Protein AF-A0A2N3CHP7-F1 (afdb_monomer_lite)

Structure (mmCIF, N/CA/C/O backbone):
data_AF-A0A2N3CHP7-F1
#
_entry.id   AF-A0A2N3CHP7-F1
#
loop_
_atom_site.group_PDB
_atom_site.id
_atom_site.type_symbol
_atom_site.label_atom_id
_atom_site.label_alt_id
_atom_site.label_comp_id
_atom_site.label_asym_id
_atom_site.label_entity_id
_atom_site.label_seq_id
_atom_site.pdbx_PDB_ins_code
_atom_site.Cartn_x
_atom_site.Cartn_y
_atom_site.Cartn_z
_atom_site.occupancy
_atom_site.B_iso_or_equiv
_atom_site.auth_seq_id
_atom_site.auth_comp_id
_atom_site.auth_asym_id
_atom_site.auth_atom_id
_atom_site.pdbx_PDB_model_num
ATOM 1 N N . MET A 1 1 ? 45.141 4.498 -59.697 1.00 42.75 1 MET A N 1
ATOM 2 C CA . MET A 1 1 ? 45.242 4.869 -58.265 1.00 42.75 1 MET A CA 1
ATOM 3 C C . MET A 1 1 ? 43.981 4.406 -57.544 1.00 42.75 1 MET A C 1
ATOM 5 O O . MET A 1 1 ? 42.933 5.008 -57.724 1.00 42.75 1 MET A O 1
ATOM 9 N N . MET A 1 2 ? 44.047 3.306 -56.787 1.00 48.84 2 MET A N 1
ATOM 10 C CA . MET A 1 2 ? 42.916 2.816 -55.985 1.00 48.84 2 MET A CA 1
ATOM 11 C C . MET A 1 2 ? 42.878 3.566 -54.654 1.00 48.84 2 MET A C 1
ATOM 13 O O . MET A 1 2 ? 43.688 3.320 -53.762 1.00 48.84 2 MET A O 1
ATOM 17 N N . ASN A 1 3 ? 41.950 4.512 -54.541 1.00 60.19 3 ASN A N 1
ATOM 18 C CA . ASN A 1 3 ? 41.761 5.318 -53.345 1.00 60.19 3 ASN A CA 1
ATOM 19 C C . ASN A 1 3 ? 40.972 4.508 -52.300 1.00 60.19 3 ASN A C 1
ATOM 21 O O . ASN A 1 3 ? 39.744 4.432 -52.356 1.00 60.19 3 ASN A O 1
ATOM 25 N N . ARG A 1 4 ? 41.674 3.854 -51.365 1.00 61.38 4 ARG A N 1
ATOM 26 C CA . ARG A 1 4 ? 41.049 3.151 -50.232 1.00 61.38 4 ARG A CA 1
ATOM 27 C C . ARG A 1 4 ? 40.465 4.181 -49.263 1.00 61.38 4 ARG A C 1
ATOM 29 O O . ARG A 1 4 ? 41.176 4.715 -48.414 1.00 61.38 4 ARG A O 1
ATOM 36 N N . ARG A 1 5 ? 39.160 4.445 -49.370 1.00 67.31 5 ARG A N 1
ATOM 37 C CA . ARG A 1 5 ? 38.419 5.166 -48.328 1.00 67.31 5 ARG A CA 1
ATOM 38 C C . ARG A 1 5 ? 38.436 4.311 -47.061 1.00 67.31 5 ARG A C 1
ATOM 40 O O . ARG A 1 5 ? 37.929 3.193 -47.062 1.00 67.31 5 ARG A O 1
ATOM 47 N N . ARG A 1 6 ? 39.069 4.815 -46.000 1.00 68.75 6 ARG A N 1
ATOM 48 C CA . ARG A 1 6 ? 39.025 4.187 -44.675 1.00 68.75 6 ARG A CA 1
ATOM 49 C C . ARG A 1 6 ? 37.561 4.160 -44.216 1.00 68.75 6 ARG A C 1
ATOM 51 O O . ARG A 1 6 ? 36.911 5.202 -44.318 1.00 68.75 6 ARG A O 1
ATOM 58 N N . PRO A 1 7 ? 37.025 3.020 -43.751 1.00 71.50 7 PRO A N 1
ATOM 59 C CA . PRO A 1 7 ? 35.656 2.982 -43.260 1.00 71.50 7 PRO A CA 1
ATOM 60 C C . PRO A 1 7 ? 35.535 3.919 -42.054 1.00 71.50 7 PRO A C 1
ATOM 62 O O . PRO A 1 7 ? 36.342 3.872 -41.126 1.00 71.50 7 PRO A O 1
ATOM 65 N N . SER A 1 8 ? 34.545 4.808 -42.088 1.00 76.56 8 SER A N 1
ATOM 66 C CA . SER A 1 8 ? 34.233 5.686 -40.966 1.00 76.56 8 SER A CA 1
ATOM 67 C C . SER A 1 8 ? 33.685 4.841 -39.813 1.00 76.56 8 SER A C 1
ATOM 69 O O . SER A 1 8 ? 32.628 4.233 -39.952 1.00 76.56 8 SER A O 1
ATOM 71 N N . LEU A 1 9 ? 34.385 4.818 -38.676 1.00 82.19 9 LEU A N 1
ATOM 72 C CA . LEU A 1 9 ? 33.953 4.136 -37.441 1.00 82.19 9 LEU A CA 1
ATOM 73 C C . LEU A 1 9 ? 32.812 4.868 -36.712 1.00 82.19 9 LEU A C 1
ATOM 75 O O . LEU A 1 9 ? 32.157 4.309 -35.839 1.00 82.19 9 LEU A O 1
ATOM 79 N N . PHE A 1 10 ? 32.566 6.120 -37.090 1.00 87.31 10 PHE A N 1
ATOM 80 C CA . PHE A 1 10 ? 31.570 7.004 -36.493 1.00 87.31 10 PHE A CA 1
ATOM 81 C C . PHE A 1 10 ? 30.135 6.430 -36.453 1.00 87.31 10 PHE A C 1
ATOM 83 O O . PHE A 1 10 ? 29.555 6.408 -35.370 1.00 87.31 10 PHE A O 1
ATOM 90 N N . PRO A 1 11 ? 29.556 5.905 -37.554 1.00 90.88 11 PRO A N 1
ATOM 91 C CA . PRO A 1 11 ? 28.220 5.300 -37.528 1.00 90.88 11 PRO A CA 1
ATOM 92 C C . PRO A 1 11 ? 28.113 4.087 -36.598 1.00 90.88 11 PRO A C 1
ATOM 94 O O . PRO A 1 11 ? 27.074 3.897 -35.974 1.00 90.88 11 PRO A O 1
ATOM 97 N N . LEU A 1 12 ? 29.181 3.293 -36.458 1.00 91.88 12 LEU A N 1
ATOM 98 C CA . LEU A 1 12 ? 29.183 2.138 -35.560 1.00 91.88 12 LEU A CA 1
ATOM 99 C C . LEU A 1 12 ? 29.154 2.581 -34.092 1.00 91.88 12 LEU A C 1
ATOM 101 O O . LEU A 1 12 ? 28.379 2.051 -33.305 1.00 91.88 12 LEU A O 1
ATOM 105 N N . LEU A 1 13 ? 29.955 3.589 -33.737 1.00 93.75 13 LEU A N 1
ATOM 106 C CA . LEU A 1 13 ? 29.938 4.177 -32.395 1.00 93.75 13 LEU A CA 1
ATOM 107 C C . LEU A 1 13 ? 28.576 4.793 -32.067 1.00 93.75 13 LEU A C 1
ATOM 109 O O . LEU A 1 13 ? 28.068 4.615 -30.962 1.00 93.75 13 LEU A O 1
ATOM 113 N N . TRP A 1 14 ? 27.974 5.483 -33.035 1.00 93.81 14 TRP A N 1
ATOM 114 C CA . TRP A 1 14 ? 26.674 6.118 -32.858 1.00 93.81 14 TRP A CA 1
ATOM 115 C C . TRP A 1 14 ? 25.556 5.088 -32.661 1.00 93.81 14 TRP A C 1
ATOM 117 O O . TRP A 1 14 ? 24.747 5.227 -31.744 1.00 93.81 14 TRP A O 1
ATOM 127 N N . LEU A 1 15 ? 25.565 4.008 -33.451 1.00 95.06 15 LEU A N 1
ATO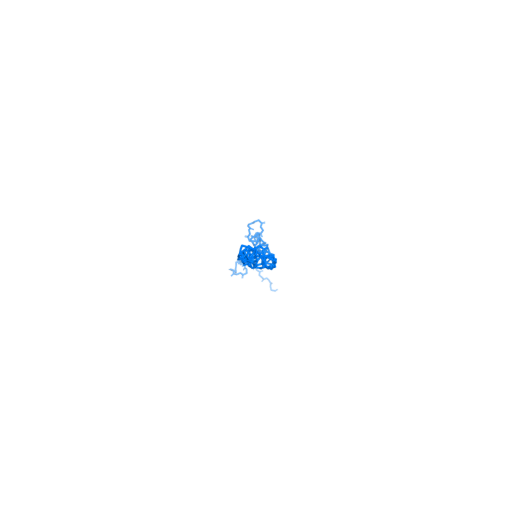M 128 C CA . LEU A 1 15 ? 24.626 2.898 -33.308 1.00 95.06 15 LEU A CA 1
ATOM 129 C C . LEU A 1 15 ? 24.768 2.217 -31.944 1.00 95.06 15 LEU A C 1
ATOM 131 O O . LEU A 1 15 ? 23.774 2.060 -31.243 1.00 95.06 15 LEU A O 1
ATOM 135 N N . THR A 1 16 ? 25.989 1.859 -31.539 1.00 96.00 16 THR A N 1
ATOM 136 C CA . THR A 1 16 ? 26.238 1.211 -30.242 1.00 96.00 16 THR A CA 1
ATOM 137 C C . THR A 1 16 ? 25.810 2.100 -29.078 1.00 96.00 16 THR A C 1
ATOM 139 O O . THR A 1 16 ? 25.190 1.619 -28.135 1.00 96.00 16 THR A O 1
ATOM 142 N N . CYS A 1 17 ? 26.088 3.405 -29.146 1.00 96.31 17 CYS A N 1
ATOM 143 C CA . CYS A 1 17 ? 25.665 4.351 -28.117 1.00 96.31 17 CYS A CA 1
ATOM 144 C C . CYS A 1 17 ? 24.133 4.443 -28.037 1.00 96.31 17 CYS A C 1
ATOM 146 O O . CYS A 1 17 ? 23.559 4.322 -26.956 1.00 96.31 17 CYS A O 1
ATOM 148 N N . SER A 1 18 ? 23.463 4.567 -29.188 1.00 96.31 18 SER A N 1
ATOM 149 C CA . SER A 1 18 ? 22.000 4.587 -29.267 1.00 96.31 18 SER A CA 1
ATOM 150 C C . SER A 1 18 ? 21.379 3.305 -28.702 1.00 96.31 18 SER A C 1
ATOM 152 O O . SER A 1 18 ? 20.436 3.378 -27.912 1.00 96.31 18 SER A O 1
ATOM 154 N N . LEU A 1 19 ? 21.945 2.143 -29.035 1.00 96.81 19 LEU A N 1
ATOM 155 C CA . LEU A 1 19 ? 21.460 0.848 -28.564 1.00 96.81 19 LEU A CA 1
ATOM 156 C C . LEU A 1 19 ? 21.661 0.677 -27.052 1.00 96.81 19 LEU A C 1
ATOM 158 O O . LEU A 1 19 ? 20.754 0.209 -26.369 1.00 96.81 19 LEU A O 1
ATOM 162 N N . SER A 1 20 ? 22.808 1.107 -26.517 1.00 96.75 20 SER A N 1
ATOM 163 C CA . SER A 1 20 ? 23.084 1.092 -25.074 1.00 96.75 20 SER A CA 1
ATOM 164 C C . SER A 1 20 ? 22.116 1.978 -24.294 1.00 96.75 20 SER A C 1
ATOM 166 O O . SER A 1 20 ? 21.580 1.550 -23.274 1.00 96.75 20 SER A O 1
ATOM 168 N N . VAL A 1 21 ? 21.848 3.195 -24.780 1.00 96.25 21 VAL A N 1
ATOM 169 C CA . VAL A 1 21 ? 20.894 4.110 -24.137 1.00 96.25 21 VAL A CA 1
ATOM 170 C C . VAL A 1 21 ? 19.476 3.537 -24.195 1.00 96.25 21 VAL A C 1
ATOM 172 O O . VAL A 1 21 ? 18.797 3.485 -23.172 1.00 96.25 21 VAL A O 1
ATOM 175 N N . GLY A 1 22 ? 19.037 3.040 -25.356 1.00 95.38 22 GLY A N 1
ATOM 176 C CA . GLY A 1 22 ? 17.726 2.400 -25.501 1.00 95.38 22 GLY A CA 1
ATOM 177 C C . GLY A 1 22 ? 17.562 1.167 -24.607 1.00 95.38 22 GLY A C 1
ATOM 178 O O . GLY A 1 22 ? 16.536 1.016 -23.946 1.00 95.38 22 GLY A O 1
ATOM 179 N N . GLY A 1 23 ? 18.594 0.323 -24.523 1.00 95.12 23 GLY A N 1
ATOM 180 C CA . GLY A 1 23 ? 18.623 -0.843 -23.641 1.00 95.12 23 GLY A CA 1
ATOM 181 C C . GLY A 1 23 ? 18.541 -0.471 -22.160 1.00 95.12 23 GLY A C 1
ATOM 182 O O . GLY A 1 23 ? 17.775 -1.088 -21.423 1.00 95.12 23 GLY A O 1
ATOM 183 N N . TYR A 1 24 ? 19.257 0.574 -21.732 1.00 91.38 24 TYR A N 1
ATOM 184 C CA . TYR A 1 24 ? 19.173 1.094 -20.365 1.00 91.38 24 TYR A CA 1
ATOM 185 C C . TYR A 1 24 ? 17.758 1.571 -20.023 1.00 91.38 24 TYR A C 1
ATOM 187 O O . TYR A 1 24 ? 17.230 1.212 -18.974 1.00 91.38 24 TYR A O 1
ATOM 195 N N . PHE A 1 25 ? 17.111 2.322 -20.919 1.00 89.19 25 PHE A N 1
ATOM 196 C CA . PHE A 1 25 ? 15.734 2.769 -20.702 1.00 89.19 25 PHE A CA 1
ATOM 197 C C . PHE A 1 25 ? 14.736 1.610 -20.678 1.00 89.19 25 PHE A C 1
ATOM 199 O O . PHE A 1 25 ? 13.856 1.595 -19.821 1.00 89.19 25 PHE A O 1
ATOM 206 N N . ALA A 1 26 ? 14.879 0.621 -21.563 1.00 87.12 26 ALA A N 1
ATOM 207 C CA . ALA A 1 26 ? 14.040 -0.574 -21.547 1.00 87.12 26 ALA A CA 1
ATOM 208 C C . ALA A 1 26 ? 14.202 -1.356 -20.232 1.00 87.12 26 ALA A C 1
ATOM 210 O O . ALA A 1 26 ? 13.215 -1.752 -19.615 1.00 87.12 26 ALA A O 1
ATOM 211 N N . PHE A 1 27 ? 15.440 -1.514 -19.759 1.00 86.12 27 PHE A N 1
ATOM 212 C CA . PHE A 1 27 ? 15.742 -2.135 -18.472 1.00 86.12 27 PHE A CA 1
ATOM 213 C C . PHE A 1 27 ? 15.147 -1.344 -17.297 1.00 86.12 27 PHE A C 1
ATOM 215 O O . PHE A 1 27 ? 14.473 -1.921 -16.444 1.00 86.12 27 PHE A O 1
ATOM 222 N N . ALA A 1 28 ? 15.332 -0.022 -17.277 1.00 84.00 28 ALA A N 1
ATOM 223 C CA . ALA A 1 28 ? 14.802 0.864 -16.244 1.00 84.00 28 ALA A CA 1
ATOM 224 C C . ALA A 1 28 ? 13.265 0.927 -16.245 1.00 84.00 28 ALA A C 1
ATOM 226 O O . ALA A 1 28 ? 12.663 1.078 -15.189 1.00 84.00 28 ALA A O 1
ATOM 227 N N . ALA A 1 29 ? 12.607 0.764 -17.394 1.00 79.88 29 ALA A N 1
ATOM 228 C CA . ALA A 1 29 ? 11.149 0.677 -17.464 1.00 79.88 29 ALA A CA 1
ATOM 229 C C . ALA A 1 29 ? 10.607 -0.631 -16.858 1.00 79.88 29 ALA A C 1
ATOM 231 O O . ALA A 1 29 ? 9.512 -0.644 -16.294 1.00 79.88 29 ALA A O 1
ATOM 232 N N . VAL A 1 30 ? 11.371 -1.725 -16.960 1.00 71.88 30 VAL A N 1
ATOM 233 C CA . VAL A 1 30 ? 10.995 -3.041 -16.420 1.00 71.88 30 VAL A CA 1
ATOM 234 C C . VAL A 1 30 ? 11.310 -3.157 -14.926 1.00 71.88 30 VAL A C 1
ATOM 236 O O . VAL A 1 30 ? 10.464 -3.634 -14.174 1.00 71.88 30 VAL A O 1
ATOM 239 N N . GLN A 1 31 ? 12.504 -2.733 -14.494 1.00 70.69 31 GLN A N 1
ATOM 240 C CA . GLN A 1 31 ? 12.983 -2.891 -13.110 1.00 70.69 31 GLN A CA 1
ATOM 241 C C . GLN A 1 31 ? 12.890 -1.626 -12.248 1.00 70.69 31 GLN A C 1
ATOM 243 O O . GLN A 1 31 ? 13.111 -1.697 -11.043 1.00 70.69 31 GLN A O 1
ATOM 248 N N . GLY A 1 32 ? 12.621 -0.462 -12.834 1.00 67.50 32 GLY A N 1
ATOM 249 C CA . GLY A 1 32 ? 12.608 0.797 -12.095 1.00 67.50 32 GLY A CA 1
ATOM 250 C C . GLY A 1 32 ? 11.424 0.911 -11.141 1.00 67.50 32 GLY A C 1
ATOM 251 O O . GLY A 1 32 ? 10.383 0.283 -11.330 1.00 67.50 32 GLY A O 1
ATOM 252 N N . ASP A 1 33 ? 11.554 1.798 -10.154 1.00 61.06 33 ASP A N 1
ATOM 253 C CA . ASP A 1 33 ? 10.538 2.072 -9.125 1.00 61.06 33 ASP A CA 1
ATOM 254 C C . ASP A 1 33 ? 9.150 2.453 -9.675 1.00 61.06 33 ASP A C 1
ATOM 256 O O . ASP A 1 33 ? 8.158 2.366 -8.958 1.00 61.06 33 ASP A O 1
ATOM 260 N N . HIS A 1 34 ? 9.066 2.858 -10.946 1.00 63.56 34 HIS A N 1
ATOM 261 C CA . HIS A 1 34 ? 7.827 3.227 -11.643 1.00 63.56 34 HIS A CA 1
ATOM 262 C C . HIS A 1 34 ? 7.347 2.159 -12.644 1.00 63.56 34 HIS A C 1
ATOM 264 O O . HIS A 1 34 ? 6.412 2.402 -13.409 1.00 63.56 34 HIS A O 1
ATOM 270 N N . GLY A 1 35 ? 7.986 0.987 -12.666 1.00 66.50 35 GLY A N 1
ATOM 271 C CA . GLY A 1 35 ? 7.611 -0.136 -13.517 1.00 66.50 35 GLY A CA 1
ATOM 272 C C . GLY A 1 35 ? 6.251 -0.727 -13.137 1.00 66.50 35 GLY A C 1
ATOM 273 O O . GLY A 1 35 ? 5.737 -0.533 -12.032 1.00 66.50 35 GLY A O 1
ATOM 274 N N . ILE A 1 36 ? 5.660 -1.493 -14.057 1.00 65.81 36 ILE A N 1
ATOM 275 C CA . ILE A 1 36 ? 4.325 -2.108 -13.909 1.00 65.81 36 ILE A CA 1
ATOM 276 C C . ILE A 1 36 ? 4.211 -2.927 -12.607 1.00 65.81 36 ILE A C 1
ATOM 278 O O . ILE A 1 36 ? 3.161 -2.931 -11.964 1.00 65.81 36 ILE A O 1
ATOM 282 N N . PHE A 1 37 ? 5.310 -3.542 -12.164 1.00 67.19 37 PHE A N 1
ATOM 283 C CA . PHE A 1 37 ? 5.378 -4.323 -10.928 1.00 67.19 37 PHE A CA 1
ATOM 284 C C . PHE A 1 37 ? 5.107 -3.508 -9.656 1.00 67.19 37 PHE A C 1
ATOM 286 O O . PHE A 1 37 ? 4.492 -4.032 -8.727 1.00 67.19 37 PHE A O 1
ATOM 293 N N . ARG A 1 38 ? 5.478 -2.219 -9.614 1.00 70.31 38 ARG A N 1
ATOM 294 C CA . ARG A 1 38 ? 5.225 -1.371 -8.440 1.00 70.31 38 ARG A CA 1
ATOM 295 C C . ARG A 1 38 ? 3.731 -1.168 -8.207 1.00 70.31 38 ARG A C 1
ATOM 297 O O . ARG A 1 38 ? 3.289 -1.165 -7.063 1.00 70.31 38 ARG A O 1
ATOM 304 N N . ARG A 1 39 ? 2.939 -1.047 -9.280 1.00 67.94 39 ARG A N 1
ATOM 305 C CA . ARG A 1 39 ? 1.477 -0.910 -9.170 1.00 67.94 39 ARG A CA 1
ATOM 306 C C . ARG A 1 39 ? 0.844 -2.143 -8.535 1.00 67.94 39 ARG A C 1
ATOM 308 O O . ARG A 1 39 ? 0.031 -1.990 -7.635 1.00 67.94 39 ARG A O 1
ATOM 315 N N . ILE A 1 40 ? 1.282 -3.336 -8.939 1.00 73.31 40 ILE A N 1
ATOM 316 C CA . ILE A 1 40 ? 0.790 -4.607 -8.387 1.00 73.31 40 ILE A CA 1
ATOM 317 C C . ILE A 1 40 ? 1.135 -4.718 -6.895 1.00 73.31 40 ILE A C 1
ATOM 319 O O . ILE A 1 40 ? 0.288 -5.099 -6.092 1.00 73.31 40 ILE A O 1
ATOM 323 N N . GLN A 1 41 ? 2.356 -4.339 -6.506 1.00 77.31 41 GLN A N 1
ATOM 324 C CA . GLN A 1 41 ? 2.773 -4.371 -5.103 1.00 77.31 41 GLN A CA 1
ATOM 325 C C . GLN A 1 41 ? 1.979 -3.381 -4.240 1.00 77.31 41 GLN A C 1
ATOM 327 O O . GLN A 1 41 ? 1.503 -3.750 -3.171 1.00 77.31 41 GLN A O 1
ATOM 332 N N . ILE A 1 42 ? 1.788 -2.150 -4.725 1.00 78.62 42 ILE A N 1
ATOM 333 C CA . ILE A 1 42 ? 0.999 -1.127 -4.025 1.00 78.62 42 ILE A CA 1
ATOM 334 C C . ILE A 1 42 ? -0.465 -1.566 -3.897 1.00 78.62 42 ILE A C 1
ATOM 336 O O . ILE A 1 42 ? -1.089 -1.359 -2.859 1.00 78.62 42 ILE A O 1
ATOM 340 N N . GLU A 1 43 ? -1.038 -2.186 -4.925 1.00 80.25 43 GLU A N 1
ATOM 341 C CA . GLU A 1 43 ? -2.425 -2.656 -4.889 1.00 80.25 43 GLU A CA 1
ATOM 342 C C . GLU A 1 43 ? -2.621 -3.816 -3.897 1.00 80.25 43 GLU A C 1
ATOM 344 O O . GLU A 1 43 ? -3.597 -3.840 -3.142 1.00 80.25 43 GLU A O 1
ATOM 349 N N . ALA A 1 44 ? -1.651 -4.730 -3.810 1.00 80.06 44 ALA A N 1
ATOM 350 C CA . ALA A 1 44 ? -1.646 -5.784 -2.799 1.00 80.06 44 ALA A CA 1
ATOM 351 C C . ALA A 1 44 ? -1.509 -5.215 -1.374 1.00 80.06 44 ALA A C 1
ATOM 353 O O . ALA A 1 44 ? -2.277 -5.582 -0.484 1.00 80.06 44 ALA A O 1
ATOM 354 N N . GLU A 1 45 ? -0.578 -4.281 -1.166 1.00 83.56 45 GLU A N 1
ATOM 355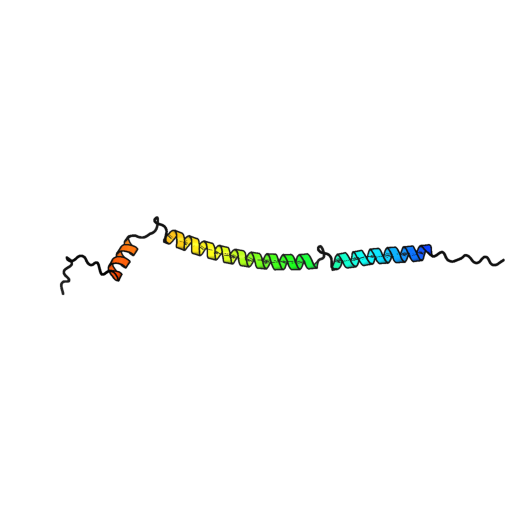 C CA . GLU A 1 45 ? -0.344 -3.636 0.130 1.00 83.56 45 GLU A CA 1
ATOM 356 C C . GLU A 1 45 ? -1.567 -2.824 0.581 1.00 83.56 45 GLU A C 1
ATOM 358 O O . GLU A 1 45 ? -2.051 -2.987 1.698 1.00 83.56 45 GLU A O 1
ATOM 363 N N . THR A 1 46 ? -2.155 -2.026 -0.311 1.00 88.31 46 THR A N 1
ATOM 364 C CA . THR A 1 46 ? -3.379 -1.265 -0.008 1.00 88.31 46 THR A CA 1
ATOM 365 C C . THR A 1 46 ? -4.567 -2.167 0.318 1.00 88.31 46 THR A C 1
ATOM 367 O O . THR A 1 46 ? -5.374 -1.815 1.178 1.00 88.31 46 THR A O 1
ATOM 370 N N . THR A 1 47 ? -4.681 -3.333 -0.319 1.00 90.19 47 THR A N 1
ATOM 371 C CA . THR A 1 47 ? -5.736 -4.307 -0.002 1.00 90.19 47 THR A CA 1
ATOM 372 C C . THR A 1 47 ? -5.545 -4.903 1.393 1.00 90.19 47 THR A C 1
ATOM 374 O O . THR A 1 47 ? -6.508 -4.967 2.159 1.00 90.19 47 THR A O 1
ATOM 377 N N . ALA A 1 48 ? -4.313 -5.267 1.759 1.00 90.81 48 ALA A N 1
ATOM 378 C CA . ALA A 1 48 ? -3.993 -5.756 3.100 1.00 90.81 48 ALA A CA 1
ATOM 379 C C . ALA A 1 48 ? -4.266 -4.692 4.178 1.00 90.81 48 ALA A C 1
ATOM 381 O O . ALA A 1 48 ? -4.988 -4.959 5.137 1.00 90.81 48 ALA A O 1
ATOM 382 N N . LEU A 1 49 ? -3.791 -3.457 3.975 1.00 91.75 49 LEU A N 1
ATOM 383 C CA . LEU A 1 49 ? -4.011 -2.356 4.919 1.00 91.75 49 LEU A CA 1
ATOM 384 C C . LEU A 1 49 ? -5.498 -2.026 5.103 1.00 91.75 49 LEU A C 1
ATOM 386 O O . LEU A 1 49 ? -5.919 -1.694 6.209 1.00 91.75 49 LEU A O 1
ATOM 390 N N . ARG A 1 50 ? -6.313 -2.122 4.044 1.00 92.44 50 ARG A N 1
ATOM 391 C CA . ARG A 1 50 ? -7.770 -1.938 4.151 1.00 92.44 50 ARG A CA 1
ATOM 392 C C . ARG A 1 50 ? -8.421 -3.016 5.011 1.00 92.44 50 ARG A C 1
ATOM 394 O O . ARG A 1 50 ? -9.303 -2.693 5.801 1.00 92.44 50 ARG A O 1
ATOM 401 N N . ALA A 1 51 ? -7.999 -4.271 4.873 1.00 93.62 51 ALA A N 1
ATOM 402 C CA . ALA A 1 51 ? -8.510 -5.357 5.705 1.00 93.62 51 ALA A CA 1
ATOM 403 C C . ALA A 1 51 ? -8.149 -5.147 7.185 1.00 93.62 51 ALA A C 1
ATOM 405 O O . ALA A 1 51 ? -9.005 -5.309 8.057 1.00 93.62 51 ALA A O 1
ATOM 406 N N . ASP A 1 52 ? -6.916 -4.715 7.463 1.00 93.56 52 ASP A N 1
ATOM 407 C CA . ASP A 1 52 ? -6.478 -4.388 8.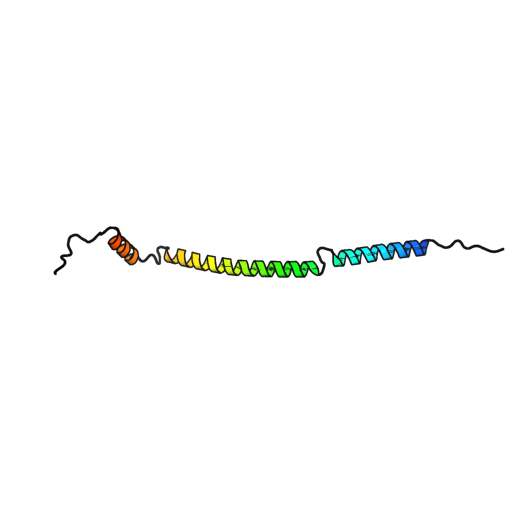821 1.00 93.56 52 ASP A CA 1
ATOM 408 C C . ASP A 1 52 ? -7.240 -3.193 9.404 1.00 93.56 52 ASP A C 1
ATOM 410 O O . ASP A 1 52 ? -7.643 -3.239 10.567 1.00 93.56 52 ASP A O 1
ATOM 414 N N . LEU A 1 53 ? -7.502 -2.156 8.600 1.00 94.56 53 LEU A N 1
ATOM 415 C CA . LEU A 1 53 ? -8.324 -1.013 9.004 1.00 94.56 53 LEU A CA 1
ATOM 416 C C . LEU A 1 53 ? -9.718 -1.452 9.447 1.00 94.56 53 LEU A C 1
ATOM 418 O O . LEU A 1 53 ? -10.139 -1.102 10.544 1.00 94.56 53 LEU A O 1
ATOM 422 N N . VAL A 1 54 ? -10.401 -2.269 8.641 1.00 95.50 54 VAL A N 1
ATOM 423 C CA . VAL A 1 54 ? -11.740 -2.777 8.981 1.00 95.50 54 VAL A CA 1
ATOM 424 C C . VAL A 1 54 ? -11.712 -3.578 10.286 1.00 95.50 54 VAL A C 1
ATOM 426 O O . VAL A 1 54 ? -12.608 -3.432 11.120 1.00 95.50 54 VAL A O 1
ATOM 429 N N . ARG A 1 55 ? -10.673 -4.397 10.507 1.00 95.81 55 ARG A N 1
ATOM 430 C CA . ARG A 1 55 ? -10.513 -5.144 11.764 1.00 95.81 55 ARG A CA 1
ATOM 431 C C . ARG A 1 55 ? -10.342 -4.202 12.958 1.00 95.81 55 ARG A C 1
ATOM 433 O O . ARG A 1 55 ? -11.041 -4.349 13.958 1.00 95.81 55 ARG A O 1
ATOM 440 N N . LEU A 1 56 ? -9.443 -3.227 12.844 1.00 94.88 56 LEU A N 1
ATOM 441 C CA . LEU A 1 56 ? -9.152 -2.253 13.898 1.00 94.88 56 LEU A CA 1
ATOM 442 C C . LEU A 1 56 ? -10.355 -1.355 14.208 1.00 94.88 56 LEU A C 1
ATOM 444 O O . LEU A 1 56 ? -10.611 -1.049 15.370 1.00 94.88 56 LEU A O 1
ATOM 448 N N . GLU A 1 57 ? -11.1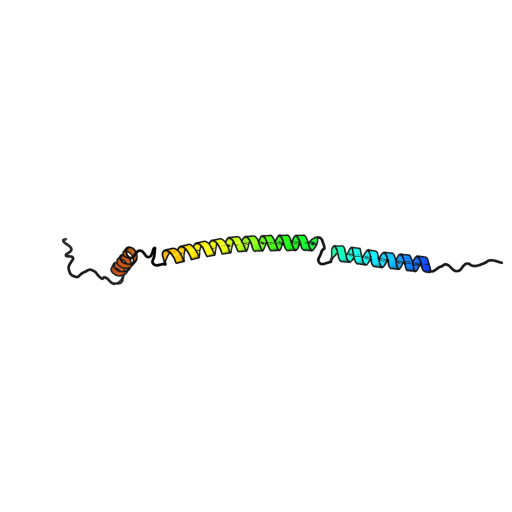23 -0.958 13.196 1.00 95.69 57 GLU A N 1
ATOM 449 C CA . GLU A 1 57 ? -12.362 -0.200 13.376 1.00 95.69 57 GLU A CA 1
ATOM 450 C C . GLU A 1 57 ? -13.411 -1.011 14.145 1.00 95.69 57 GLU A C 1
ATOM 452 O O . GLU A 1 57 ? -14.050 -0.477 15.056 1.00 95.69 57 GLU A O 1
ATOM 457 N N . ALA A 1 58 ? -13.549 -2.306 13.844 1.00 94.31 58 ALA A N 1
ATOM 458 C CA . ALA A 1 58 ? -14.439 -3.198 14.583 1.00 94.31 58 ALA A CA 1
ATOM 459 C C . ALA A 1 58 ? -13.997 -3.370 16.048 1.00 94.31 58 ALA A C 1
ATOM 461 O O . ALA A 1 58 ? -14.827 -3.300 16.958 1.00 94.31 58 ALA A O 1
ATOM 462 N N . GLU A 1 59 ? -12.695 -3.536 16.295 1.00 93.12 59 GLU A N 1
ATOM 463 C CA . GLU A 1 59 ? -12.131 -3.605 17.649 1.00 93.12 59 GLU A CA 1
ATOM 464 C C . GLU A 1 59 ? -12.359 -2.300 18.421 1.00 93.12 59 GLU A C 1
ATOM 466 O O . GLU A 1 59 ? -12.830 -2.326 19.562 1.00 93.12 59 GLU A O 1
ATOM 471 N N . ARG A 1 60 ? -12.105 -1.149 17.788 1.00 94.38 60 ARG A N 1
ATOM 472 C CA . ARG A 1 60 ? -12.374 0.171 18.368 1.00 94.38 60 ARG A CA 1
ATOM 473 C C . ARG A 1 60 ? -13.847 0.311 18.729 1.00 94.38 60 ARG A C 1
ATOM 475 O O . ARG A 1 60 ? -14.144 0.713 19.846 1.00 94.38 60 ARG A O 1
ATOM 482 N N . ALA A 1 61 ? -14.765 -0.047 17.833 1.00 91.88 61 ALA A N 1
ATOM 483 C CA . ALA A 1 61 ? -16.199 0.036 18.100 1.00 91.88 61 ALA A CA 1
ATOM 484 C C . ALA A 1 61 ? -16.621 -0.854 19.284 1.00 91.88 61 ALA A C 1
ATOM 486 O O . ALA A 1 61 ? -17.421 -0.435 20.125 1.00 91.88 61 ALA A O 1
ATOM 487 N N . ALA A 1 62 ? -16.056 -2.060 19.394 1.00 88.62 62 ALA A N 1
ATOM 488 C CA . ALA A 1 62 ? -16.311 -2.958 20.516 1.00 88.62 62 ALA A CA 1
ATOM 489 C C . ALA A 1 62 ? -15.784 -2.388 21.844 1.00 88.62 62 ALA A C 1
ATOM 491 O O . ALA A 1 62 ? -16.486 -2.426 22.859 1.00 88.62 62 ALA A O 1
ATOM 492 N N . LEU A 1 63 ? -14.573 -1.824 21.837 1.00 89.25 63 LEU A N 1
ATOM 493 C CA . LEU A 1 63 ? -13.979 -1.176 23.005 1.00 89.25 63 LEU A CA 1
ATOM 494 C C . LEU A 1 63 ? -14.738 0.092 23.398 1.00 89.25 63 LEU A C 1
ATOM 496 O O . LEU A 1 63 ? -15.014 0.281 24.575 1.00 89.25 63 LEU A O 1
ATOM 500 N N . GLU A 1 64 ? -15.153 0.920 22.441 1.00 87.56 64 GLU A N 1
ATOM 501 C CA . GLU A 1 64 ? -15.973 2.107 22.700 1.00 87.56 64 GLU A CA 1
ATOM 502 C C . GLU A 1 64 ? -17.321 1.740 23.314 1.00 87.56 64 GLU A C 1
ATOM 504 O O . GLU A 1 64 ? -17.766 2.402 24.250 1.00 87.56 64 GLU A O 1
ATOM 509 N N . ASN A 1 65 ? -17.958 0.667 22.838 1.00 82.94 65 ASN A N 1
ATOM 510 C CA . ASN A 1 65 ? -19.183 0.154 23.441 1.00 82.94 65 ASN A CA 1
ATOM 511 C C . ASN A 1 65 ? -18.932 -0.293 24.889 1.00 82.94 65 ASN A C 1
ATOM 513 O O . ASN A 1 65 ? -19.676 0.088 25.792 1.00 82.94 65 ASN A O 1
ATOM 517 N N . ARG A 1 66 ? -17.849 -1.039 25.133 1.00 81.06 66 ARG A N 1
ATOM 518 C CA . ARG A 1 66 ? -17.501 -1.509 26.477 1.00 81.06 66 ARG A CA 1
ATOM 519 C C . ARG A 1 66 ? -17.182 -0.355 27.425 1.00 81.06 66 ARG A C 1
ATOM 521 O O . ARG A 1 66 ? -17.679 -0.361 28.542 1.00 81.06 66 ARG A O 1
ATOM 528 N N . THR A 1 67 ? -16.433 0.645 26.970 1.00 82.25 67 THR A N 1
ATOM 529 C CA . THR A 1 67 ? -16.144 1.858 27.742 1.00 82.25 67 THR A CA 1
ATOM 530 C C . THR A 1 67 ? -17.410 2.660 28.015 1.00 82.25 67 THR A C 1
ATOM 532 O O . THR A 1 67 ? -17.599 3.077 29.148 1.00 82.25 67 THR A O 1
ATOM 535 N N . ARG A 1 68 ? -18.324 2.820 27.045 1.00 75.44 68 ARG A N 1
ATOM 536 C CA . ARG A 1 68 ? -19.625 3.472 27.301 1.00 75.44 68 ARG A CA 1
ATOM 537 C C . ARG A 1 68 ? -20.439 2.738 28.358 1.00 75.44 68 ARG A C 1
ATOM 539 O O . ARG A 1 68 ? -20.983 3.373 29.248 1.00 75.44 68 ARG A O 1
ATOM 546 N N . ARG A 1 69 ? -20.494 1.406 28.282 1.00 66.38 69 ARG A N 1
ATOM 547 C CA . ARG A 1 69 ? -21.212 0.571 29.259 1.00 66.38 69 ARG A CA 1
ATOM 548 C C . ARG A 1 69 ? -20.559 0.541 30.642 1.00 66.38 69 ARG A C 1
ATOM 550 O O . ARG A 1 69 ? -21.200 0.116 31.591 1.00 66.38 69 ARG A O 1
ATOM 557 N N . LEU A 1 70 ? -19.291 0.930 30.737 1.00 64.75 70 LEU A N 1
ATOM 558 C CA . LEU A 1 70 ? -18.564 1.079 31.996 1.00 64.75 70 LEU A CA 1
ATOM 559 C C . LEU A 1 70 ? -18.514 2.539 32.476 1.00 64.75 70 LEU A C 1
ATOM 561 O O . LEU A 1 70 ? -18.060 2.769 33.591 1.00 64.75 70 LEU A O 1
ATOM 565 N N . SER A 1 71 ? -18.929 3.513 31.655 1.00 61.59 71 SER A N 1
ATOM 566 C CA . SER A 1 71 ? -18.955 4.927 32.041 1.00 61.59 71 SER A CA 1
ATOM 567 C C . SER A 1 71 ? -20.211 5.246 32.849 1.00 61.59 71 SER A C 1
ATOM 569 O O . SER A 1 71 ? -21.276 4.699 32.563 1.00 61.59 71 SER A O 1
ATOM 571 N N . ASP A 1 72 ? -20.069 6.150 33.818 1.00 55.91 72 ASP A N 1
ATOM 572 C CA . ASP A 1 72 ? -21.068 6.515 34.836 1.00 55.91 72 ASP A CA 1
ATOM 573 C C . ASP A 1 72 ? -22.476 6.838 34.297 1.00 55.91 72 ASP A C 1
ATOM 575 O O . ASP A 1 72 ? -23.450 6.601 35.001 1.00 55.91 72 ASP A O 1
ATOM 579 N N . ASP A 1 73 ? -22.621 7.292 33.046 1.00 55.72 73 ASP A N 1
ATOM 580 C CA . ASP A 1 73 ? -23.930 7.588 32.430 1.00 55.72 73 ASP A CA 1
ATOM 581 C C . ASP A 1 73 ? -24.769 6.332 32.088 1.00 55.72 73 ASP A C 1
ATOM 583 O O . ASP A 1 73 ? -25.958 6.441 31.793 1.00 55.72 73 ASP A O 1
ATOM 587 N N . PHE A 1 74 ? -24.167 5.135 32.108 1.00 51.59 74 PHE A N 1
ATOM 588 C CA . PHE A 1 74 ? -24.829 3.830 31.918 1.00 51.59 74 PHE A CA 1
ATOM 589 C C . PHE A 1 74 ? -24.348 2.769 32.924 1.00 51.59 74 PHE A C 1
ATOM 591 O O . PHE A 1 74 ? -24.583 1.570 32.735 1.00 51.59 74 PHE A O 1
ATOM 598 N N . LEU A 1 75 ? -23.657 3.197 33.982 1.00 53.06 75 LEU A N 1
ATOM 599 C CA . LEU A 1 75 ? -23.310 2.351 35.111 1.00 53.06 75 LEU A CA 1
ATOM 600 C C . LEU A 1 75 ? -24.591 2.113 35.905 1.00 53.06 75 LEU A C 1
ATOM 602 O O . LEU A 1 75 ? -24.997 2.924 36.732 1.00 53.06 75 LEU A O 1
ATOM 606 N N . ASP A 1 76 ? -25.261 1.016 35.576 1.00 62.44 76 ASP A N 1
ATOM 607 C CA . ASP A 1 76 ? -26.495 0.614 36.225 1.00 62.44 76 ASP A CA 1
ATOM 608 C C . ASP A 1 76 ? -26.195 0.290 37.697 1.00 62.44 76 ASP A C 1
ATOM 610 O O . ASP A 1 76 ? -25.690 -0.783 38.047 1.00 62.44 76 ASP A O 1
ATOM 614 N N . LEU A 1 77 ? -26.422 1.292 38.549 1.00 62.41 77 LEU A N 1
ATOM 615 C CA . LEU A 1 77 ? -26.267 1.215 39.997 1.00 62.41 77 LEU A CA 1
ATOM 616 C C . LEU A 1 77 ? -27.089 0.054 40.569 1.00 62.41 77 LEU A C 1
ATOM 618 O O . LEU A 1 77 ? -26.653 -0.534 41.556 1.00 62.41 77 LEU A O 1
ATOM 622 N N . ASP A 1 78 ? -28.185 -0.344 39.912 1.00 64.56 78 ASP A N 1
ATOM 623 C CA . ASP A 1 78 ? -28.981 -1.505 40.310 1.00 64.56 78 ASP A CA 1
ATOM 624 C C . ASP A 1 78 ? -28.222 -2.819 40.057 1.00 64.56 78 ASP A C 1
ATOM 626 O O . ASP A 1 78 ? -28.228 -3.705 40.908 1.00 64.56 78 ASP A O 1
ATOM 630 N N . LEU A 1 79 ? -27.470 -2.941 38.954 1.00 64.88 79 LEU A N 1
ATOM 631 C CA . LEU A 1 79 ? -26.607 -4.105 38.683 1.00 64.88 79 LEU A CA 1
ATOM 632 C C . LEU A 1 79 ? -25.406 -4.181 39.637 1.00 64.88 79 LEU A C 1
ATOM 634 O O . LEU A 1 79 ? -24.980 -5.279 40.009 1.00 64.88 79 LEU A O 1
ATOM 638 N N . LEU A 1 80 ? -24.848 -3.034 40.042 1.00 64.75 80 LEU A N 1
ATOM 639 C CA . LEU A 1 80 ? -23.821 -2.975 41.089 1.00 64.75 80 LEU A CA 1
ATOM 640 C C . LEU A 1 80 ? -24.390 -3.366 42.454 1.00 64.75 80 LEU A C 1
ATOM 642 O O . LEU A 1 80 ? -23.726 -4.104 43.181 1.00 64.75 80 LEU A O 1
ATOM 646 N N . ASP A 1 81 ? -25.601 -2.922 42.785 1.00 65.62 81 ASP A N 1
ATOM 647 C CA . ASP A 1 81 ? -26.271 -3.258 44.041 1.00 65.62 81 ASP A CA 1
ATOM 648 C C . ASP A 1 81 ? -26.706 -4.736 44.074 1.00 65.62 81 ASP A C 1
ATOM 650 O O . ASP A 1 81 ? -26.543 -5.406 45.095 1.00 65.62 81 ASP A O 1
ATOM 654 N N . GLU A 1 82 ? -27.136 -5.305 42.942 1.00 67.31 82 GLU A N 1
ATOM 655 C CA . GLU A 1 82 ? -27.387 -6.745 42.788 1.00 67.31 82 GLU A CA 1
ATOM 656 C C . GLU A 1 82 ? -26.104 -7.576 42.926 1.00 67.31 82 GLU A C 1
ATOM 658 O O . GLU A 1 82 ? -26.084 -8.565 43.667 1.00 67.31 82 GLU A O 1
ATOM 663 N N . GLN A 1 83 ? -25.008 -7.187 42.259 1.00 65.62 83 GLN A N 1
ATOM 664 C CA . GLN A 1 83 ? -23.724 -7.887 42.394 1.00 65.62 83 GLN A CA 1
ATOM 665 C C . GLN A 1 83 ? -23.133 -7.740 43.800 1.00 65.62 83 GLN A C 1
ATOM 667 O O . GLN A 1 83 ? -22.547 -8.697 44.318 1.00 65.62 83 GLN A O 1
ATOM 672 N N . ALA A 1 84 ? -23.307 -6.582 44.444 1.00 67.50 84 ALA A N 1
ATOM 673 C CA . ALA A 1 84 ? -22.916 -6.360 45.829 1.00 67.50 84 ALA A CA 1
ATOM 674 C C . ALA A 1 84 ? -23.747 -7.231 46.782 1.00 67.50 84 ALA A C 1
ATOM 676 O O . ALA A 1 84 ? -23.168 -7.905 47.633 1.00 67.50 84 ALA A O 1
ATOM 677 N N . ARG A 1 85 ? -25.071 -7.323 46.602 1.00 67.50 85 ARG A N 1
ATOM 678 C CA . ARG A 1 85 ? -25.934 -8.221 47.390 1.00 67.50 85 ARG A CA 1
ATOM 679 C C . ARG A 1 85 ? -25.571 -9.690 47.215 1.00 67.50 85 ARG A C 1
ATOM 681 O O . ARG A 1 85 ? -25.449 -10.398 48.212 1.00 67.50 85 ARG A O 1
ATOM 688 N N . GLN A 1 86 ? -25.346 -10.143 45.980 1.00 64.25 86 GLN A N 1
ATOM 689 C CA . GLN A 1 86 ? -25.002 -11.541 45.702 1.00 64.25 86 GLN A CA 1
ATOM 690 C C . GLN A 1 86 ? -23.619 -11.941 46.223 1.00 64.25 86 GLN A C 1
ATOM 692 O O . GLN A 1 86 ? -23.454 -13.072 46.677 1.00 64.25 86 GLN A O 1
ATOM 697 N N . ARG A 1 87 ? -22.612 -11.056 46.153 1.00 59.28 87 ARG A N 1
ATOM 698 C CA . ARG A 1 87 ? -21.237 -11.398 46.563 1.00 59.28 87 ARG A CA 1
ATOM 699 C C . ARG A 1 87 ? -20.899 -11.060 48.007 1.00 59.28 87 ARG A C 1
ATOM 701 O O . ARG A 1 87 ? -20.123 -11.792 48.611 1.00 59.28 87 ARG A O 1
ATOM 708 N N . LEU A 1 88 ? -21.427 -9.964 48.545 1.00 58.91 88 LEU A N 1
ATOM 709 C CA . LEU A 1 88 ? -21.123 -9.517 49.908 1.00 58.91 88 LEU A CA 1
ATOM 710 C C . LEU A 1 88 ? -22.161 -9.989 50.929 1.00 58.91 88 LEU A C 1
ATOM 712 O O . LEU A 1 88 ? -21.967 -9.760 52.118 1.00 58.91 88 LEU A O 1
ATOM 716 N N . GLY A 1 89 ? -23.245 -10.649 50.499 1.00 56.53 89 GLY A N 1
ATOM 717 C CA . GLY A 1 89 ? -24.260 -11.168 51.417 1.00 56.53 89 GLY A CA 1
ATOM 718 C C . GLY A 1 89 ? -24.892 -10.074 52.278 1.00 56.53 89 GLY A C 1
ATOM 719 O O . GLY A 1 89 ? -25.305 -10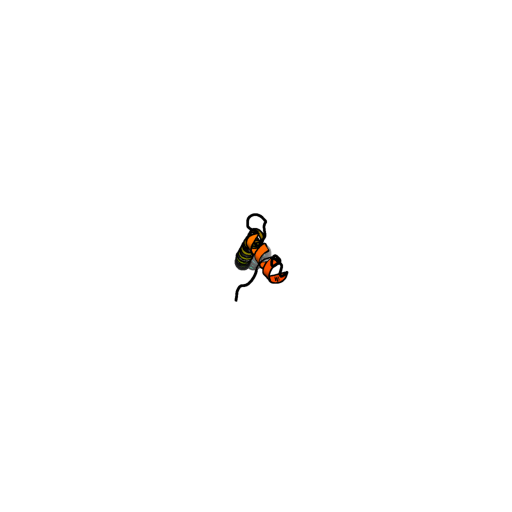.340 53.404 1.00 56.53 89 GLY A O 1
ATOM 720 N N . LEU A 1 90 ? -24.952 -8.837 51.772 1.00 51.75 90 LEU A N 1
ATOM 721 C CA . LEU A 1 90 ? -25.593 -7.708 52.443 1.00 51.75 90 LEU A CA 1
ATOM 722 C C . LEU A 1 90 ? -27.117 -7.824 52.300 1.00 51.75 90 LEU A C 1
ATOM 724 O O . LEU A 1 90 ? -27.776 -6.999 51.674 1.00 51.75 90 LEU A O 1
ATOM 728 N N . MET A 1 91 ? -27.682 -8.881 52.879 1.00 48.47 91 MET A N 1
ATOM 729 C CA . MET A 1 91 ? -29.077 -8.870 53.300 1.00 48.47 91 MET A CA 1
ATOM 730 C C . MET A 1 91 ? -29.171 -7.902 54.479 1.00 48.47 91 MET A C 1
ATOM 732 O O . MET A 1 91 ? -28.401 -7.998 55.438 1.00 48.47 91 MET A O 1
ATOM 736 N N . ARG A 1 92 ? -30.105 -6.949 54.417 1.00 55.34 92 ARG A N 1
ATOM 737 C CA . ARG A 1 92 ? -30.483 -6.191 55.613 1.00 55.34 92 ARG A CA 1
ATOM 738 C C . ARG A 1 92 ? -30.906 -7.194 56.703 1.00 55.34 92 ARG A C 1
ATOM 740 O O . ARG A 1 92 ? -31.609 -8.146 56.371 1.00 55.34 92 ARG A O 1
ATOM 747 N N . PRO A 1 93 ? -30.546 -6.969 57.979 1.00 55.12 93 PRO A N 1
ATOM 748 C CA . PRO A 1 93 ? -30.842 -7.888 59.085 1.00 55.12 93 PRO A CA 1
ATOM 749 C C . PRO A 1 93 ? -32.340 -8.142 59.364 1.00 55.12 93 PRO A C 1
ATOM 751 O O . PRO A 1 93 ? -32.664 -8.862 60.301 1.00 55.12 93 PRO A O 1
ATOM 754 N N . GLU A 1 94 ? -33.252 -7.566 58.578 1.00 52.09 94 GLU A N 1
ATOM 755 C CA . GLU A 1 94 ? -34.667 -7.401 58.921 1.00 52.09 94 GLU A CA 1
ATOM 756 C C . GLU A 1 94 ? -35.628 -8.234 58.042 1.00 52.09 94 GLU A C 1
ATOM 758 O O . GLU A 1 94 ? -36.837 -8.194 58.261 1.00 52.09 94 GLU A O 1
ATOM 763 N N . GLU A 1 95 ? -35.150 -8.982 57.036 1.00 52.22 95 GLU A N 1
ATOM 764 C CA . GLU A 1 95 ? -36.042 -9.758 56.153 1.00 52.22 95 GLU A CA 1
ATOM 765 C C . GLU A 1 95 ? -36.274 -11.185 56.680 1.00 52.22 95 GLU A C 1
ATOM 767 O O . GLU A 1 95 ? -35.491 -12.113 56.471 1.00 52.22 95 GLU A O 1
ATOM 772 N N . LEU A 1 96 ? -37.382 -11.343 57.411 1.00 53.31 96 LEU A N 1
ATOM 773 C CA . LEU A 1 96 ? -37.898 -12.617 57.907 1.00 53.31 96 LEU A CA 1
ATOM 774 C C . LEU A 1 96 ? -38.444 -13.460 56.738 1.00 53.31 96 LEU A C 1
ATOM 776 O O . LEU A 1 96 ? -39.495 -13.153 56.175 1.00 53.31 96 LEU A O 1
ATOM 780 N N . VAL A 1 97 ? -37.766 -14.560 56.405 1.00 48.97 97 V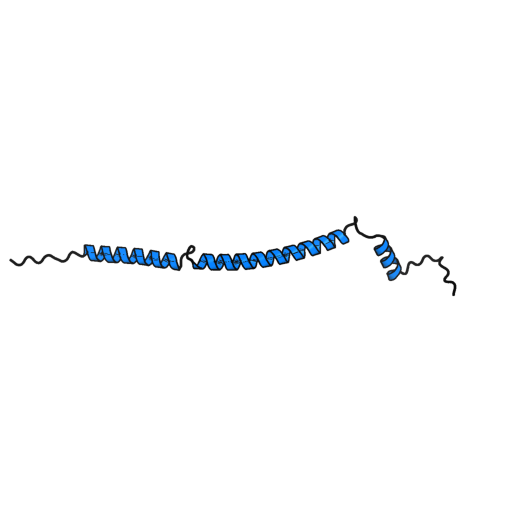AL A N 1
ATOM 781 C CA . VAL A 1 97 ? -38.296 -15.583 55.490 1.00 48.97 97 VAL A CA 1
ATOM 782 C C . VAL A 1 97 ? -39.357 -16.400 56.234 1.00 48.97 97 VAL A C 1
ATOM 784 O O . VAL A 1 97 ? -39.037 -17.193 57.121 1.00 48.97 97 VAL A O 1
ATOM 787 N N . LEU A 1 98 ? -40.629 -16.196 55.887 1.00 48.91 98 LEU A N 1
ATOM 788 C CA . LEU A 1 98 ? -41.715 -17.098 56.270 1.00 48.91 98 LEU A CA 1
ATOM 789 C C . LEU A 1 98 ? -41.713 -18.327 55.347 1.00 48.91 98 LEU A C 1
ATOM 791 O O . LEU A 1 98 ? -41.524 -18.211 54.138 1.00 48.91 98 LEU A O 1
ATOM 795 N N . ARG A 1 99 ? -41.858 -19.483 55.997 1.00 53.81 99 ARG A N 1
ATOM 796 C CA . ARG A 1 99 ? -41.663 -20.857 55.516 1.00 53.81 99 ARG A CA 1
ATOM 797 C C . ARG A 1 99 ? -42.645 -21.305 54.439 1.00 53.81 99 ARG A C 1
ATOM 799 O O . ARG A 1 99 ? -43.840 -20.969 54.575 1.00 53.81 99 ARG A O 1
#

pLDDT: mean 75.38, std 15.83, range [42.75, 96.81]

Secondary structure (DSSP, 8-state):
-----PPPSHHHHHHHHHHHHHHHHHHHHHHSTTSHHHHHHHHHHHHHHHHHHHHHHHHHHHHHHHHHHHSTTS--HHHHHHHHHHHH----TT-----

Foldseek 3Di:
DDDDDDDDCVVVVVVVVVVVVVVVVVVCCCPPCPHPVVVVVVVVVVVVVVVVVVVVVVVVVVVVVVVVCVDPVNVPVVVVVVVCCVPVVPDPPPDDDDD

Sequence (99 aa):
MMNRRRPSLFPLLWLTCSLSVGGYFAFAAVQGDHGIFRRIQIEAETTALRADLVRLEAERAALENRTRRLSDDFLDLDLLDEQARQRLGLMRPEELVLR

Radius of gyration: 40.41 Å; chains: 1; bounding box: 87×28×117 Å